Protein 1JRM (pdb70)

Sequence (104 aa):
VITMDCLREVGDDLLVNIEVSPASGKFGIPSYNEWRKRIEVKIHSPPQKGKANREIIKEFSETFGRDVEIVSGQKSRQKTIRIQGMGRDLFLKLVSEKFGLEIP

Nearest PDB structures (foldseek):
  1jrm-assembly1_A  TM=1.010E+00  e=4.135E-23  Methanothermobacter thermautotrophicus
  5oaw-assembly1_A  TM=3.969E-01  e=1.232E+00  Aspergillus lentulus
  2dkc-assembly2_B  TM=3.947E-01  e=8.415E+00  Candida albicans
  1wjw-assembly1_A  TM=3.699E-01  e=9.565E+00  Mus musculus
  2g0j-assembly2_C  TM=2.803E-01  e=7.403E+00  Streptococcus mutans

Organism: Methanothermobacter thermautotrophicus (strain ATCC 29096 / DSM 1053 / JCM 10044 / NBRC 100330 / Delta H) (NCBI:txid187420)

CATH classification: 3.30.1200.10

Radius of gyration: 11.84 Å; Cα contacts (8 Å, |Δi|>4): 263; chains: 1; bounding box: 25×31×27 Å

Solvent-accessible surface area: 5869 Å² total; per-residue (Å²): 171,9,55,80,86,14,2,122,119,60,66,122,22,0,20,0,26,0,23,16,0,0,1,18,52,163,2,4,0,24,16,26,62,143,238,146,90,47,5,104,20,83,28,94,82,71,1,121,170,36,70,0,35,187,14,0,76,103,30,0,29,123,29,73,59,14,56,3,71,32,56,72,25,89,202,84,126,40,1,8,0,61,0,79,46,2,9,100,96,64,0,18,126,18,0,41,141,93,62,48,66,101,14,121

Structure (mmCIF, N/CA/C/O backbone):
data_1JRM
#
_entry.id   1JRM
#
_cell.length_a   ?
_cell.length_b   ?
_cell.length_c   ?
_cell.angle_alpha   ?
_cell.angle_beta   ?
_cell.angle_gamma   ?
#
loop_
_atom_site.group_PDB
_atom_site.id
_atom_site.type_symbol
_atom_site.label_atom_id
_atom_site.label_alt_id
_atom_site.label_comp_id
_atom_site.label_asym_id
_atom_site.label_entity_id
_atom_site.label_seq_id
_atom_site.pdbx_PDB_ins_code
_atom_site.Cartn_x
_atom_site.Cartn_y
_atom_site.Cartn_z
_atom_site.occupancy
_atom_site.B_iso_or_equiv
_at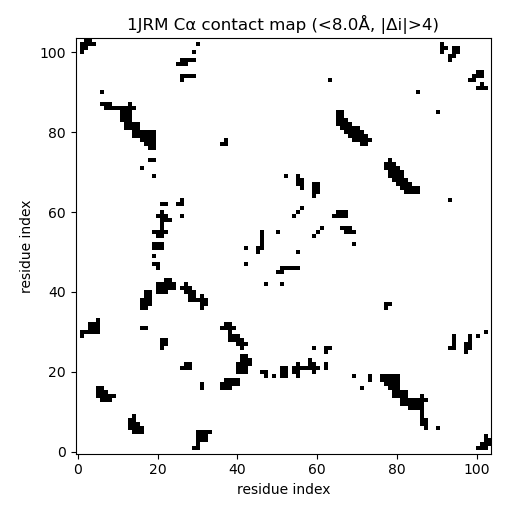om_site.auth_seq_id
_atom_site.auth_comp_id
_atom_site.auth_asym_id
_atom_site.auth_atom_id
_atom_site.pdbx_PDB_model_num
ATOM 1 N N . VAL A 1 1 ? 1.325 0.000 0.000 1.00 0.00 1 VAL A N 1
ATOM 2 C CA . VAL A 1 1 ? 2.073 0.000 -1.245 1.00 0.00 1 VAL A CA 1
ATOM 3 C C . VAL A 1 1 ? 1.198 0.574 -2.361 1.00 0.00 1 VAL A C 1
ATOM 4 O O . VAL A 1 1 ? 0.154 1.167 -2.093 1.00 0.00 1 VAL A O 1
ATOM 17 N N . ILE A 1 2 ? 1.655 0.377 -3.589 1.00 0.00 2 ILE A N 1
ATOM 18 C CA . ILE A 1 2 ? 0.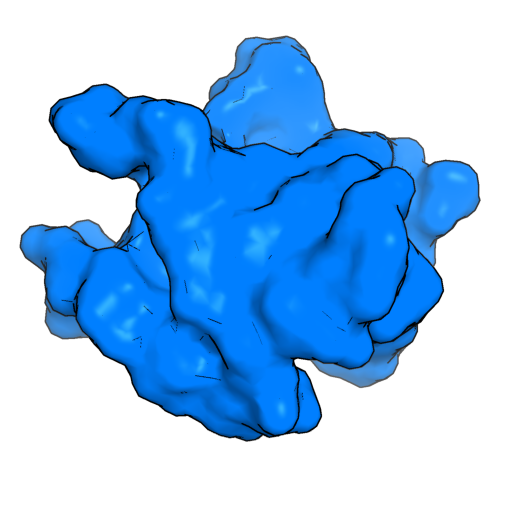927 0.868 -4.747 1.00 0.00 2 ILE A CA 1
ATOM 19 C C . ILE A 1 2 ? 0.208 -0.300 -5.425 1.00 0.00 2 ILE A C 1
ATOM 20 O O . ILE A 1 2 ? 0.851 -1.216 -5.936 1.00 0.00 2 ILE A O 1
ATOM 36 N N . THR A 1 3 ? -1.114 -0.230 -5.407 1.00 0.00 3 THR A N 1
ATOM 37 C CA . THR A 1 3 ? -1.927 -1.271 -6.014 1.00 0.00 3 THR A CA 1
ATOM 38 C C . THR A 1 3 ? -3.385 -0.818 -6.115 1.00 0.00 3 THR A C 1
ATOM 39 O O . THR A 1 3 ? -4.295 -1.645 -6.146 1.00 0.00 3 THR A O 1
ATOM 50 N N . MET A 1 4 ? -3.561 0.495 -6.164 1.00 0.00 4 MET A N 1
ATOM 51 C CA . MET A 1 4 ? -4.893 1.068 -6.261 1.00 0.00 4 MET A CA 1
ATOM 52 C C . MET A 1 4 ? -5.064 1.839 -7.571 1.00 0.00 4 MET A C 1
ATOM 53 O O . MET A 1 4 ? -4.081 2.192 -8.221 1.00 0.00 4 MET A O 1
ATOM 67 N N . ASP A 1 5 ? -6.319 2.078 -7.921 1.00 0.00 5 ASP A N 1
ATOM 68 C CA . ASP A 1 5 ? -6.631 2.801 -9.142 1.00 0.00 5 ASP A CA 1
ATOM 69 C C . ASP A 1 5 ? -6.886 4.273 -8.807 1.00 0.00 5 ASP A C 1
ATOM 70 O O . ASP A 1 5 ? -6.901 4.653 -7.638 1.00 0.00 5 ASP A O 1
ATOM 79 N N . CYS A 1 6 ? -7.078 5.060 -9.855 1.00 0.00 6 CYS A N 1
ATOM 80 C CA . CYS A 1 6 ? -7.331 6.481 -9.687 1.00 0.00 6 CYS A CA 1
ATOM 81 C C . CYS A 1 6 ? -7.270 7.146 -11.064 1.00 0.00 6 CYS A C 1
ATOM 82 O O . CYS A 1 6 ? -7.917 8.166 -11.294 1.00 0.00 6 CYS A O 1
ATOM 90 N N . LEU A 1 7 ? -6.487 6.539 -11.945 1.00 0.00 7 LEU A N 1
ATOM 91 C CA . LEU A 1 7 ? -6.334 7.060 -13.293 1.00 0.00 7 LEU A CA 1
ATOM 92 C C . LEU A 1 7 ? -7.476 6.540 -14.168 1.00 0.00 7 LEU A C 1
ATOM 93 O O . LEU A 1 7 ? -7.764 5.344 -14.174 1.00 0.00 7 LEU A O 1
ATOM 109 N N . ARG A 1 8 ? -8.096 7.465 -14.887 1.00 0.00 8 ARG A N 1
ATOM 110 C CA . ARG A 1 8 ? -9.200 7.115 -15.764 1.00 0.00 8 ARG A CA 1
ATOM 111 C C . ARG A 1 8 ? -8.779 7.255 -17.229 1.00 0.00 8 ARG A C 1
ATOM 112 O O . ARG A 1 8 ? -8.343 8.323 -17.653 1.00 0.00 8 ARG A O 1
ATOM 133 N N . GLU A 1 9 ? -8.925 6.160 -17.960 1.00 0.00 9 GLU A N 1
ATOM 134 C CA . GLU A 1 9 ? -8.566 6.147 -19.368 1.00 0.00 9 GLU A CA 1
ATOM 135 C C . GLU A 1 9 ? -9.702 6.729 -20.211 1.00 0.00 9 GLU A C 1
ATOM 136 O O . GLU A 1 9 ? -10.728 6.081 -20.410 1.00 0.00 9 GLU A O 1
ATOM 148 N N . VAL A 1 10 ? -9.480 7.947 -20.684 1.00 0.00 10 VAL A N 1
ATOM 149 C CA . VAL A 1 10 ? -10.472 8.625 -21.501 1.00 0.00 10 VAL A CA 1
ATOM 150 C C . VAL A 1 10 ? -9.814 9.115 -22.793 1.00 0.00 10 VAL A C 1
ATOM 151 O O . VAL A 1 10 ? -9.077 10.100 -22.783 1.00 0.00 10 VAL A O 1
ATOM 164 N N . GLY A 1 11 ? -10.105 8.406 -23.873 1.00 0.00 11 GLY A N 1
ATOM 165 C CA . GLY A 1 11 ? -9.550 8.757 -25.170 1.00 0.00 11 GLY A CA 1
ATOM 166 C C . GLY A 1 11 ? -8.024 8.847 -25.108 1.00 0.00 11 GLY A C 1
ATOM 167 O O . GLY A 1 11 ? -7.388 8.135 -24.332 1.00 0.00 11 GLY A O 1
ATOM 171 N N . ASP A 1 12 ? -7.481 9.727 -25.936 1.00 0.00 12 ASP A N 1
ATOM 172 C CA . ASP A 1 12 ? -6.042 9.919 -25.984 1.00 0.00 12 ASP A CA 1
ATOM 173 C C . ASP A 1 12 ? -5.588 10.662 -24.727 1.00 0.00 12 ASP A C 1
ATOM 174 O O . ASP A 1 12 ? -4.435 11.081 -24.631 1.00 0.00 12 ASP A O 1
ATOM 183 N N . ASP A 1 13 ? -6.518 10.804 -23.794 1.00 0.00 13 ASP A N 1
ATOM 184 C CA . ASP A 1 13 ? -6.227 11.490 -22.546 1.00 0.00 13 ASP A CA 1
ATOM 185 C C . ASP A 1 13 ? -6.501 10.545 -21.374 1.00 0.00 13 ASP A C 1
ATOM 186 O O . ASP A 1 13 ? -7.162 9.521 -21.539 1.00 0.00 13 ASP A O 1
ATOM 195 N N . LEU A 1 14 ? -5.980 10.923 -20.216 1.00 0.00 14 LEU A N 1
ATOM 196 C CA . LEU A 1 14 ? -6.160 10.122 -19.017 1.00 0.00 14 LEU A CA 1
ATOM 197 C C . LEU A 1 14 ? -6.438 11.046 -17.830 1.00 0.00 14 LEU A C 1
ATOM 198 O O . LEU A 1 14 ? -5.824 12.105 -17.705 1.00 0.00 14 LEU A O 1
ATOM 214 N N . LEU A 1 15 ? -7.364 10.611 -16.987 1.00 0.00 15 LEU A N 1
ATOM 215 C CA . LEU A 1 15 ? -7.731 11.385 -15.814 1.00 0.00 15 LEU A CA 1
ATOM 216 C C . LEU A 1 15 ? -7.259 10.653 -14.557 1.00 0.00 15 LEU A C 1
ATOM 217 O O . LEU A 1 15 ? -7.447 9.444 -14.431 1.00 0.00 15 LEU A O 1
ATOM 233 N N . VAL A 1 16 ? -6.654 11.416 -13.658 1.00 0.00 16 VAL A N 1
ATOM 234 C CA . VAL A 1 16 ? -6.153 10.854 -12.415 1.00 0.00 16 VAL A CA 1
ATOM 235 C C . VAL A 1 16 ? -6.600 11.735 -11.246 1.00 0.00 16 VAL A C 1
ATOM 236 O O . VAL A 1 16 ? -6.667 12.956 -11.374 1.00 0.00 16 VAL A O 1
ATOM 249 N N . ASN A 1 17 ? -6.895 11.080 -10.132 1.00 0.00 17 ASN A N 1
ATOM 250 C CA . ASN A 1 17 ? -7.333 11.788 -8.942 1.00 0.00 17 ASN A CA 1
ATOM 251 C C . ASN A 1 17 ? -6.143 11.980 -8.000 1.00 0.00 17 ASN A C 1
ATOM 252 O O . ASN A 1 17 ? -5.620 11.012 -7.449 1.00 0.00 17 ASN A O 1
ATOM 263 N N . ILE A 1 18 ? -5.749 13.235 -7.844 1.00 0.00 18 ILE A N 1
ATOM 264 C CA . ILE A 1 18 ? -4.630 13.567 -6.979 1.00 0.00 18 ILE A CA 1
ATOM 265 C C . ILE A 1 18 ? -4.714 15.043 -6.587 1.00 0.00 18 ILE A C 1
ATOM 266 O O . ILE A 1 18 ? -5.682 15.724 -6.921 1.00 0.00 18 ILE A O 1
ATOM 282 N N . GLU A 1 19 ? -3.686 15.495 -5.883 1.00 0.00 19 GLU A N 1
ATOM 283 C CA . GLU A 1 19 ? -3.631 16.878 -5.442 1.00 0.00 19 GLU A CA 1
ATOM 284 C C . GLU A 1 19 ? -2.957 17.748 -6.504 1.00 0.00 19 GLU A C 1
ATOM 285 O O . GLU A 1 19 ? -2.282 17.235 -7.395 1.00 0.00 19 GLU A O 1
ATOM 297 N N . VAL A 1 20 ? -3.163 19.051 -6.375 1.00 0.00 20 VAL A N 1
ATOM 298 C CA . VAL A 1 20 ? -2.584 19.997 -7.314 1.00 0.00 20 VAL A CA 1
ATOM 299 C C . VAL A 1 20 ? -1.062 20.000 -7.154 1.00 0.00 20 VAL A C 1
ATOM 300 O O . VAL A 1 20 ? -0.519 20.772 -6.366 1.00 0.00 20 VAL A O 1
ATOM 313 N N . SER A 1 21 ? -0.418 19.127 -7.914 1.00 0.00 21 SER A N 1
ATOM 314 C CA . SER A 1 21 ? 1.030 19.019 -7.867 1.00 0.00 21 SER A CA 1
ATOM 315 C C . SER A 1 21 ? 1.512 17.985 -8.887 1.00 0.00 21 SER A C 1
ATOM 316 O O . SER A 1 21 ? 0.970 16.883 -8.961 1.00 0.00 21 SER A O 1
ATOM 324 N N . PRO A 1 22 ? 2.551 18.386 -9.666 1.00 0.00 22 PRO A N 1
ATOM 325 C CA . PRO A 1 22 ? 3.112 17.507 -10.678 1.00 0.00 22 PRO A CA 1
ATOM 326 C C . PRO A 1 22 ? 3.969 16.412 -10.039 1.00 0.00 22 PRO A C 1
ATOM 327 O O . PRO A 1 22 ? 3.455 15.365 -9.648 1.00 0.00 22 PRO A O 1
ATOM 338 N N . ALA A 1 23 ? 5.261 16.692 -9.952 1.00 0.00 23 ALA A N 1
ATOM 339 C CA . ALA A 1 23 ? 6.194 15.745 -9.367 1.00 0.00 23 ALA A CA 1
ATOM 340 C C . ALA A 1 23 ? 7.617 16.294 -9.491 1.00 0.00 23 ALA A C 1
ATOM 341 O O . ALA A 1 23 ? 8.097 16.538 -10.597 1.00 0.00 23 ALA A O 1
ATOM 348 N N . SER A 1 24 ? 8.251 16.472 -8.342 1.00 0.00 24 SER A N 1
ATOM 349 C CA . SER A 1 24 ? 9.609 16.988 -8.308 1.00 0.00 24 SER A CA 1
ATOM 350 C C . SER A 1 24 ? 10.593 15.900 -8.746 1.00 0.00 24 SER A C 1
ATOM 351 O O . SER A 1 24 ? 10.183 14.841 -9.218 1.00 0.00 24 SER A O 1
ATOM 359 N N . GLY A 1 25 ? 11.872 16.200 -8.575 1.00 0.00 25 GLY A N 1
ATOM 360 C CA . GLY A 1 25 ? 12.917 15.262 -8.946 1.00 0.00 25 GLY A CA 1
ATOM 361 C C . GLY A 1 25 ? 12.374 13.832 -9.007 1.00 0.00 25 GLY A C 1
ATOM 362 O O . GLY A 1 25 ? 11.998 13.264 -7.983 1.00 0.00 25 GLY A O 1
ATOM 366 N N . LYS A 1 26 ? 12.351 13.293 -10.217 1.00 0.00 26 LYS A N 1
ATOM 367 C CA . LYS A 1 26 ? 11.860 11.941 -10.424 1.00 0.00 26 LYS A CA 1
ATOM 368 C C . LYS A 1 26 ? 10.347 11.912 -10.200 1.00 0.00 26 LYS A C 1
ATOM 369 O O . LYS A 1 26 ? 9.883 11.980 -9.063 1.00 0.00 26 LYS A O 1
ATOM 388 N N . PHE A 1 27 ? 9.620 11.811 -11.303 1.00 0.00 27 PHE A N 1
ATOM 389 C CA . PHE A 1 27 ? 8.169 11.772 -11.241 1.00 0.00 27 PHE A CA 1
ATOM 390 C C . PHE A 1 27 ? 7.693 10.947 -10.044 1.00 0.00 27 PHE A C 1
ATOM 391 O O . PHE A 1 27 ? 7.753 9.719 -10.068 1.00 0.00 27 PHE A O 1
ATOM 408 N N . GLY A 1 28 ? 7.230 11.656 -9.024 1.00 0.00 28 GLY A N 1
ATOM 409 C CA . GLY A 1 28 ? 6.744 11.005 -7.820 1.00 0.00 28 GLY A CA 1
ATOM 410 C C . GLY A 1 28 ? 5.230 11.178 -7.676 1.00 0.00 28 GLY A C 1
ATOM 411 O O . GLY A 1 28 ? 4.765 12.176 -7.128 1.00 0.00 28 GLY A O 1
ATOM 415 N N . ILE A 1 29 ? 4.504 10.189 -8.177 1.00 0.00 29 ILE A N 1
ATOM 416 C CA . ILE A 1 29 ? 3.053 10.219 -8.112 1.00 0.00 29 ILE A CA 1
ATOM 417 C C . ILE A 1 29 ? 2.524 8.791 -7.967 1.00 0.00 29 ILE A C 1
ATOM 418 O O . ILE A 1 29 ? 2.371 8.078 -8.958 1.00 0.00 29 ILE A O 1
ATOM 434 N N . PRO A 1 30 ? 2.252 8.405 -6.691 1.00 0.00 30 PRO A N 1
ATOM 435 C CA . PRO A 1 30 ? 1.743 7.075 -6.404 1.00 0.00 30 PRO A CA 1
ATOM 436 C C . PRO A 1 30 ? 0.267 6.957 -6.791 1.00 0.00 30 PRO A C 1
ATOM 437 O O . PRO A 1 30 ? -0.299 7.876 -7.380 1.00 0.00 30 PRO A O 1
ATOM 448 N N . SER A 1 31 ? -0.313 5.817 -6.445 1.00 0.00 31 SER A N 1
ATOM 449 C CA . SER A 1 31 ? -1.712 5.567 -6.749 1.00 0.00 31 SER A CA 1
ATOM 450 C C . SER A 1 31 ? -2.604 6.285 -5.735 1.00 0.00 31 SER A C 1
ATOM 451 O O . SER A 1 31 ? -2.186 6.543 -4.607 1.00 0.00 31 SER A O 1
ATOM 459 N N . TYR A 1 32 ? -3.818 6.588 -6.172 1.00 0.00 32 TYR A N 1
ATOM 460 C CA . TYR A 1 32 ? -4.773 7.271 -5.317 1.00 0.00 32 TYR A CA 1
ATOM 461 C C . TYR A 1 32 ? -5.902 6.330 -4.894 1.00 0.00 32 TYR A C 1
ATOM 462 O O . TYR A 1 32 ? -6.167 5.333 -5.564 1.00 0.00 32 TYR A O 1
ATOM 480 N N . ASN A 1 33 ? -6.537 6.679 -3.785 1.00 0.00 33 ASN A N 1
ATOM 481 C CA . ASN A 1 33 ? -7.632 5.878 -3.266 1.00 0.00 33 ASN A CA 1
ATOM 482 C C . ASN A 1 33 ? -8.846 6.777 -3.023 1.00 0.00 33 ASN A C 1
ATOM 483 O O . ASN A 1 33 ? -8.697 7.961 -2.727 1.00 0.00 33 ASN A O 1
ATOM 494 N N . GLU A 1 34 ? -10.021 6.179 -3.157 1.00 0.00 34 GLU A N 1
ATOM 495 C CA . GLU A 1 34 ? -11.260 6.911 -2.956 1.00 0.00 34 GLU A CA 1
ATOM 496 C C . GLU A 1 34 ? -11.426 7.279 -1.480 1.00 0.00 34 GLU A C 1
ATOM 497 O O . GLU A 1 34 ? -11.888 8.372 -1.157 1.00 0.00 34 GLU A O 1
ATOM 509 N N . TRP A 1 35 ? -11.040 6.345 -0.624 1.00 0.00 35 TRP A N 1
ATOM 510 C CA . TRP A 1 35 ? -11.140 6.557 0.810 1.00 0.00 35 TRP A CA 1
ATOM 511 C C . TRP A 1 35 ? -10.497 7.907 1.135 1.00 0.00 35 TRP A C 1
ATOM 512 O O . TRP A 1 35 ? -11.108 8.749 1.790 1.00 0.00 35 TRP A O 1
ATOM 533 N N . ARG A 1 36 ? -9.270 8.071 0.660 1.00 0.00 36 ARG A N 1
ATOM 534 C CA . ARG A 1 36 ? -8.537 9.304 0.891 1.00 0.00 36 ARG A CA 1
ATOM 535 C C . ARG A 1 36 ? -8.910 10.349 -0.163 1.00 0.00 36 ARG A C 1
ATOM 536 O O . ARG A 1 36 ? -8.755 11.548 0.065 1.00 0.00 36 ARG A O 1
ATOM 557 N N . LYS A 1 37 ? -9.394 9.856 -1.293 1.00 0.00 37 LYS A N 1
ATOM 558 C CA . LYS A 1 37 ? -9.790 10.732 -2.383 1.00 0.00 37 LYS A CA 1
ATOM 559 C C . LYS A 1 37 ? -8.720 11.806 -2.582 1.00 0.00 37 LYS A C 1
ATOM 560 O O . LYS A 1 37 ? -9.005 12.881 -3.108 1.00 0.00 37 LYS A O 1
ATOM 579 N N . ARG A 1 38 ? -7.510 11.479 -2.151 1.00 0.00 38 ARG A N 1
ATOM 580 C CA . ARG A 1 38 ? -6.396 12.403 -2.276 1.00 0.00 38 ARG A CA 1
ATOM 581 C C . ARG A 1 38 ? -5.071 11.638 -2.288 1.00 0.00 38 ARG A C 1
ATOM 582 O O . ARG A 1 38 ? -4.798 10.848 -1.385 1.00 0.00 38 ARG A O 1
ATOM 603 N N . ILE A 1 39 ? -4.283 11.899 -3.320 1.00 0.00 39 ILE A N 1
ATOM 604 C CA . ILE A 1 39 ? -2.993 11.245 -3.462 1.00 0.00 39 ILE A CA 1
ATOM 605 C C . ILE A 1 39 ? -1.883 12.228 -3.085 1.00 0.00 39 ILE A C 1
ATOM 606 O O . ILE A 1 39 ? -2.071 13.441 -3.163 1.00 0.00 39 ILE A O 1
ATOM 622 N N . GLU A 1 40 ? -0.751 11.669 -2.685 1.00 0.00 40 GLU A N 1
ATOM 623 C CA . GLU A 1 40 ? 0.389 12.481 -2.296 1.00 0.00 40 GLU A CA 1
ATOM 624 C C . GLU A 1 40 ? 1.441 12.485 -3.406 1.00 0.00 40 GLU A C 1
ATOM 625 O O . GLU A 1 40 ? 2.056 11.457 -3.687 1.00 0.00 40 GLU A O 1
ATOM 637 N N . VAL A 1 41 ? 1.617 13.652 -4.008 1.00 0.00 41 VAL A N 1
ATOM 638 C CA . VAL A 1 41 ? 2.585 13.803 -5.081 1.00 0.00 41 VAL A CA 1
ATOM 639 C C . VAL A 1 41 ? 3.829 14.513 -4.544 1.00 0.00 41 VAL A C 1
ATOM 640 O O . VAL A 1 41 ? 3.784 15.134 -3.483 1.00 0.00 41 VAL A O 1
ATOM 653 N N . LYS A 1 42 ? 4.910 14.398 -5.301 1.00 0.00 42 LYS A N 1
ATOM 654 C CA . LYS A 1 42 ? 6.164 15.021 -4.915 1.00 0.00 42 LYS A CA 1
ATOM 655 C C . LYS A 1 42 ? 6.441 16.213 -5.833 1.00 0.00 42 LYS A C 1
ATOM 656 O O . LYS A 1 42 ? 6.296 16.110 -7.050 1.00 0.00 42 LYS A O 1
ATOM 675 N N . ILE A 1 43 ? 6.835 17.317 -5.215 1.00 0.00 43 ILE A N 1
ATOM 676 C CA . ILE A 1 43 ? 7.133 18.527 -5.962 1.00 0.00 43 ILE A CA 1
ATOM 677 C C . ILE A 1 43 ? 7.985 19.458 -5.097 1.00 0.00 43 ILE A C 1
ATOM 678 O O . ILE A 1 43 ? 8.387 19.091 -3.993 1.00 0.00 43 ILE A O 1
ATOM 694 N N . HIS A 1 44 ? 8.235 20.645 -5.630 1.00 0.00 44 HIS A N 1
ATOM 695 C CA . HIS A 1 44 ? 9.032 21.631 -4.920 1.00 0.00 44 HIS A CA 1
ATOM 696 C C . HIS A 1 44 ? 8.223 22.201 -3.753 1.00 0.00 44 HIS A C 1
ATOM 697 O O . HIS A 1 44 ? 7.171 21.668 -3.404 1.00 0.00 44 H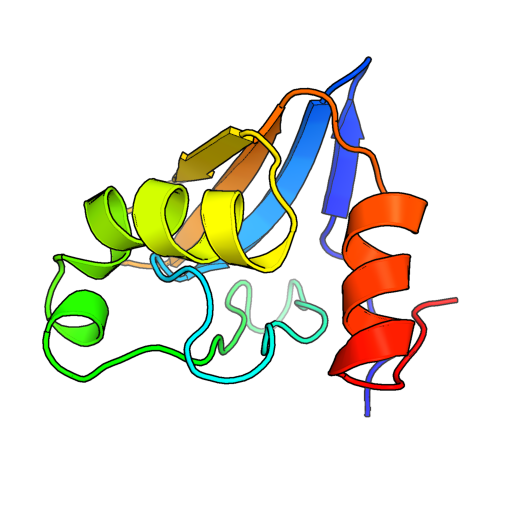IS A O 1
ATOM 711 N N . SER A 1 45 ? 8.745 23.277 -3.183 1.00 0.00 45 SER A N 1
ATOM 712 C CA . SER A 1 45 ? 8.084 23.925 -2.063 1.00 0.00 45 SER A CA 1
ATOM 713 C C . SER A 1 45 ? 7.173 25.045 -2.569 1.00 0.00 45 SER A C 1
ATOM 714 O O . SER A 1 45 ? 6.194 25.397 -1.9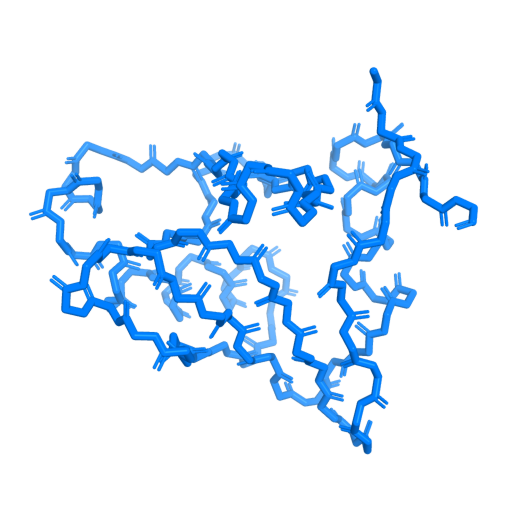14 1.00 0.00 45 SER A O 1
ATOM 722 N N . PRO A 1 46 ? 7.537 25.587 -3.762 1.00 0.00 46 PRO A N 1
ATOM 723 C CA . PRO A 1 46 ? 6.764 26.660 -4.364 1.00 0.00 46 PRO A CA 1
ATOM 724 C C . PRO A 1 46 ? 5.462 26.126 -4.964 1.00 0.00 46 PRO A C 1
ATOM 725 O O . PRO A 1 46 ? 4.463 26.842 -5.025 1.00 0.00 46 PRO A O 1
ATOM 736 N N . PRO A 1 47 ? 5.516 24.841 -5.405 1.00 0.00 47 PRO A N 1
ATOM 737 C CA . PRO A 1 47 ? 4.353 24.203 -5.999 1.00 0.00 47 PRO A CA 1
ATOM 738 C C . PRO A 1 47 ? 3.326 23.829 -4.928 1.00 0.00 47 PRO A C 1
ATOM 739 O O . PRO A 1 47 ? 2.128 24.039 -5.112 1.00 0.00 47 PRO A O 1
ATOM 750 N N . GLN A 1 48 ? 3.833 23.282 -3.833 1.00 0.00 48 GLN A N 1
ATOM 751 C CA . GLN A 1 48 ? 2.975 22.877 -2.733 1.00 0.00 48 GLN A CA 1
ATOM 752 C C . GLN A 1 48 ? 2.375 24.106 -2.047 1.00 0.00 48 GLN A C 1
ATOM 753 O O . GLN A 1 48 ? 1.697 23.984 -1.028 1.00 0.00 48 GLN A O 1
ATOM 767 N N . LYS A 1 49 ? 2.646 25.263 -2.634 1.00 0.00 49 LYS A N 1
ATOM 768 C CA . LYS A 1 49 ? 2.142 26.513 -2.092 1.00 0.00 49 LYS A CA 1
ATOM 769 C C . LYS A 1 49 ? 0.999 27.021 -2.973 1.00 0.00 49 LYS A C 1
ATOM 770 O O . LYS A 1 49 ? 0.401 28.056 -2.684 1.00 0.00 49 LYS A O 1
ATOM 789 N N . GLY A 1 50 ? 0.730 26.269 -4.030 1.00 0.00 50 GLY A N 1
ATOM 790 C CA . GLY A 1 50 ? -0.331 26.631 -4.955 1.00 0.00 50 GLY A CA 1
ATOM 791 C C . GLY A 1 50 ? 0.160 26.572 -6.403 1.00 0.00 50 GLY A C 1
ATOM 792 O O . GLY A 1 50 ? -0.582 26.172 -7.298 1.00 0.00 50 GLY A O 1
ATOM 796 N N . LYS A 1 51 ? 1.408 26.976 -6.587 1.00 0.00 51 LYS A N 1
ATOM 797 C CA . LYS A 1 51 ? 2.007 26.975 -7.911 1.00 0.00 51 LYS A CA 1
ATOM 798 C C . LYS A 1 51 ? 1.932 25.564 -8.498 1.00 0.00 51 LYS A C 1
ATOM 799 O O . LYS A 1 51 ? 1.954 25.393 -9.716 1.00 0.00 51 LYS A O 1
ATOM 818 N N . ALA A 1 52 ? 1.846 24.590 -7.605 1.00 0.00 52 ALA A N 1
ATOM 819 C CA . ALA A 1 52 ? 1.768 23.199 -8.019 1.00 0.00 52 ALA A CA 1
ATOM 820 C C . ALA A 1 52 ? 0.766 23.069 -9.168 1.00 0.00 52 ALA A C 1
ATOM 821 O O . ALA A 1 52 ? 0.857 22.145 -9.975 1.00 0.00 52 ALA A O 1
ATOM 828 N N . ASN A 1 53 ? -0.168 24.008 -9.205 1.00 0.00 53 ASN A N 1
ATOM 829 C CA . ASN A 1 53 ? -1.186 24.011 -10.242 1.00 0.00 53 ASN A CA 1
ATOM 830 C C . ASN A 1 53 ? -0.526 24.260 -11.599 1.00 0.00 53 ASN A C 1
ATOM 831 O O . ASN A 1 53 ? -0.600 23.419 -12.494 1.00 0.00 53 ASN A O 1
ATOM 842 N N . ARG A 1 54 ? 0.107 25.419 -11.710 1.00 0.00 54 ARG A N 1
ATOM 843 C CA . ARG A 1 54 ? 0.780 25.789 -12.943 1.00 0.00 54 ARG A CA 1
ATOM 844 C C . ARG A 1 54 ? 2.063 24.973 -13.113 1.00 0.00 54 ARG A C 1
ATOM 845 O O . ARG A 1 54 ? 2.480 24.692 -14.236 1.00 0.00 54 ARG A O 1
ATOM 866 N N . GLU A 1 55 ? 2.652 24.613 -11.983 1.00 0.00 55 GLU A N 1
ATOM 867 C CA . GLU A 1 55 ? 3.879 23.834 -11.993 1.00 0.00 55 GLU A CA 1
ATOM 868 C C . GLU A 1 55 ? 3.600 22.412 -12.483 1.00 0.00 55 GLU A C 1
ATOM 869 O O . GLU A 1 55 ? 4.470 21.775 -13.075 1.00 0.00 55 GLU A O 1
ATOM 881 N N . ILE A 1 56 ? 2.384 21.957 -12.219 1.00 0.00 56 ILE A N 1
ATOM 882 C CA . ILE A 1 56 ? 1.981 20.622 -12.627 1.00 0.00 56 ILE A CA 1
ATOM 883 C C . ILE A 1 56 ? 2.304 20.426 -14.109 1.00 0.00 56 ILE A C 1
ATOM 884 O O . ILE A 1 56 ? 3.102 19.560 -14.465 1.00 0.00 56 ILE A O 1
ATOM 900 N N . ILE A 1 57 ? 1.668 21.245 -14.934 1.00 0.00 57 ILE A N 1
ATOM 901 C CA . ILE A 1 57 ? 1.878 21.172 -16.370 1.00 0.00 57 ILE A CA 1
ATOM 902 C C . ILE A 1 57 ? 3.359 21.408 -16.677 1.00 0.00 57 ILE A C 1
ATOM 903 O O . ILE A 1 57 ? 3.870 20.931 -17.689 1.00 0.00 57 ILE A O 1
ATOM 919 N N . LYS A 1 58 ? 4.006 22.143 -15.784 1.00 0.00 58 LYS A N 1
ATOM 920 C CA . LYS A 1 58 ? 5.417 22.447 -15.947 1.00 0.00 58 LYS A CA 1
ATOM 921 C C . LYS A 1 58 ? 6.241 21.189 -15.665 1.00 0.00 58 LYS A C 1
ATOM 922 O O . LYS A 1 58 ? 6.984 20.723 -16.527 1.00 0.00 58 LYS A O 1
ATOM 941 N N . GLU A 1 59 ? 6.083 20.676 -14.454 1.00 0.00 59 GLU A N 1
ATOM 942 C CA . GLU A 1 59 ? 6.803 19.481 -14.047 1.00 0.00 59 GLU A CA 1
ATOM 943 C C . GLU A 1 59 ? 6.155 18.237 -14.657 1.00 0.00 59 GLU A C 1
ATOM 944 O O . GLU A 1 59 ? 6.785 17.521 -15.433 1.00 0.00 59 GLU A O 1
ATOM 956 N N . PHE A 1 60 ? 4.902 18.018 -14.283 1.00 0.00 60 PHE A N 1
ATOM 957 C CA . PHE A 1 60 ? 4.162 16.872 -14.784 1.00 0.00 60 PHE A CA 1
ATOM 958 C C . PHE A 1 60 ? 4.421 16.661 -16.277 1.00 0.00 60 PHE A C 1
ATOM 959 O O . PHE A 1 60 ? 4.829 15.578 -16.692 1.00 0.00 60 PHE A O 1
ATOM 976 N N . SER A 1 61 ? 4.174 17.714 -17.042 1.00 0.00 61 SER A N 1
ATOM 977 C CA . SER A 1 61 ? 4.376 17.658 -18.480 1.00 0.00 61 SER A CA 1
ATOM 978 C C . SER A 1 61 ? 5.848 17.378 -18.791 1.00 0.00 61 SER A C 1
ATOM 979 O O . SER A 1 61 ? 6.161 16.683 -19.757 1.00 0.00 61 SER A O 1
ATOM 987 N N . GLU A 1 62 ? 6.713 17.932 -17.954 1.00 0.00 62 GLU A N 1
ATOM 988 C CA . GLU A 1 62 ? 8.144 17.751 -18.128 1.00 0.00 62 GLU A CA 1
ATOM 989 C C . GLU A 1 62 ? 8.569 16.372 -17.620 1.00 0.00 62 GLU A C 1
ATOM 990 O O . GLU A 1 62 ? 9.378 15.695 -18.254 1.00 0.00 62 GLU A O 1
ATOM 1002 N N . THR A 1 63 ? 8.006 15.996 -16.481 1.00 0.00 63 THR A N 1
ATOM 1003 C CA . THR A 1 63 ? 8.317 14.709 -15.881 1.00 0.00 63 THR A CA 1
ATOM 1004 C C . THR A 1 63 ? 8.152 13.588 -16.909 1.00 0.00 63 THR A C 1
ATOM 1005 O O . THR A 1 63 ? 9.055 12.775 -17.096 1.00 0.00 63 THR A O 1
ATOM 1016 N N . PHE A 1 64 ? 6.991 13.580 -17.547 1.00 0.00 64 PHE A N 1
ATOM 1017 C CA . PHE A 1 64 ? 6.695 12.571 -18.551 1.00 0.00 64 PHE A CA 1
ATOM 1018 C C . PHE A 1 64 ? 6.836 13.145 -19.962 1.00 0.00 64 PHE A C 1
ATOM 1019 O O . PHE A 1 64 ? 7.380 12.490 -20.850 1.00 0.00 64 PHE A O 1
ATOM 1036 N N . GLY A 1 65 ? 6.337 14.361 -20.125 1.00 0.00 65 GLY A N 1
ATOM 1037 C CA . GLY A 1 65 ? 6.400 15.030 -21.413 1.00 0.00 65 GLY A CA 1
ATOM 1038 C C . GLY A 1 65 ? 5.019 15.087 -22.070 1.00 0.00 65 GLY A C 1
ATOM 1039 O O . GLY A 1 65 ? 4.911 15.292 -23.278 1.00 0.00 65 GLY A O 1
ATOM 1043 N N . ARG A 1 66 ? 3.999 14.902 -21.245 1.00 0.00 66 ARG A N 1
ATOM 1044 C CA . ARG A 1 66 ? 2.630 14.929 -21.731 1.00 0.00 66 ARG A CA 1
ATOM 1045 C C . ARG A 1 66 ? 1.894 16.149 -21.174 1.00 0.00 66 ARG A C 1
ATOM 1046 O O . ARG A 1 66 ? 2.489 16.978 -20.487 1.00 0.00 66 ARG A O 1
ATOM 1067 N N . ASP A 1 67 ? 0.609 16.222 -21.491 1.00 0.00 67 ASP A N 1
ATOM 1068 C CA . ASP A 1 67 ? -0.214 17.327 -21.031 1.00 0.00 67 ASP A CA 1
ATOM 1069 C C . ASP A 1 67 ? -0.885 16.942 -19.711 1.00 0.00 67 ASP A C 1
ATOM 1070 O O . ASP A 1 67 ? -1.181 15.771 -19.479 1.00 0.00 67 ASP A O 1
ATOM 1079 N N . VAL A 1 68 ? -1.104 17.951 -18.880 1.00 0.00 68 VAL A N 1
ATOM 1080 C CA . VAL A 1 68 ? -1.734 17.734 -17.589 1.00 0.00 68 VAL A CA 1
ATOM 1081 C C . VAL A 1 68 ? -2.626 18.931 -17.253 1.00 0.00 68 VAL A C 1
ATOM 1082 O O . VAL A 1 68 ? -2.367 20.047 -17.702 1.00 0.00 68 VAL A O 1
ATOM 1095 N N . GLU A 1 69 ? -3.657 18.658 -16.467 1.00 0.00 69 GLU A N 1
ATOM 1096 C CA . GLU A 1 69 ? -4.588 19.699 -16.066 1.00 0.00 69 GLU A CA 1
ATOM 1097 C C . GLU A 1 69 ? -5.311 19.297 -14.779 1.00 0.00 69 GLU A C 1
ATOM 1098 O O . GLU A 1 69 ? -5.821 18.183 -14.672 1.00 0.00 69 GLU A O 1
ATOM 1110 N N . ILE A 1 70 ? -5.333 20.226 -13.835 1.00 0.00 70 ILE A N 1
ATOM 1111 C CA . ILE A 1 70 ? -5.985 19.983 -12.560 1.00 0.00 70 ILE A CA 1
ATOM 1112 C C . ILE A 1 70 ? -7.502 20.047 -12.748 1.00 0.00 70 ILE A C 1
ATOM 1113 O O . ILE A 1 70 ? -8.050 21.107 -13.045 1.00 0.00 70 ILE A O 1
ATOM 1129 N N . VAL A 1 71 ? -8.138 18.899 -12.567 1.00 0.00 71 VAL A N 1
ATOM 1130 C CA . VAL A 1 71 ? -9.581 18.811 -12.713 1.00 0.00 71 VAL A CA 1
ATOM 1131 C C . VAL A 1 71 ? -10.228 18.766 -11.327 1.00 0.00 71 VAL A C 1
ATOM 1132 O O . VAL A 1 71 ? -9.762 19.426 -10.399 1.00 0.00 71 VAL A O 1
ATOM 1145 N N . SER A 1 72 ? -11.292 17.982 -11.230 1.00 0.00 72 SER A N 1
ATOM 1146 C CA . SER A 1 72 ? -12.007 17.843 -9.973 1.00 0.00 72 SER A CA 1
ATOM 1147 C C . SER A 1 72 ? -12.322 19.224 -9.394 1.00 0.00 72 SER A C 1
ATOM 1148 O O . SER A 1 72 ? -13.032 20.014 -10.015 1.00 0.00 72 SER A O 1
ATOM 1156 N N . GLY A 1 73 ? -11.778 19.473 -8.212 1.00 0.00 73 GLY A N 1
ATOM 1157 C CA . GLY A 1 73 ? -11.993 20.744 -7.543 1.00 0.00 73 GLY A CA 1
ATOM 1158 C C . GLY A 1 73 ? -10.749 21.168 -6.759 1.00 0.00 73 GLY A C 1
ATOM 1159 O O . GLY A 1 73 ? -10.536 20.717 -5.634 1.00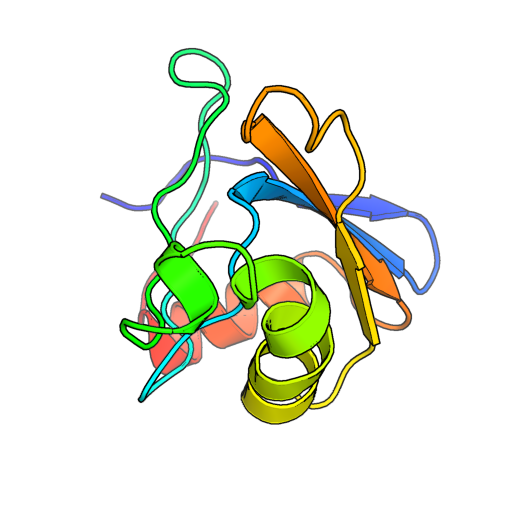 0.00 73 GLY A O 1
ATOM 1163 N N . GLN A 1 74 ? -9.960 22.029 -7.383 1.00 0.00 74 GLN A N 1
ATOM 1164 C CA . GLN A 1 74 ? -8.743 22.519 -6.758 1.00 0.00 74 GLN A CA 1
ATOM 1165 C C . GLN A 1 74 ? -9.082 23.450 -5.593 1.00 0.00 74 GLN A C 1
ATOM 1166 O O . GLN A 1 74 ? -8.258 23.667 -4.706 1.00 0.00 74 GLN A O 1
ATOM 1180 N N . LYS A 1 75 ? -10.297 23.977 -5.633 1.00 0.00 75 LYS A N 1
ATOM 1181 C CA . LYS A 1 75 ? -10.755 24.881 -4.591 1.00 0.00 75 LYS A CA 1
ATOM 1182 C C . LYS A 1 75 ? -10.492 24.250 -3.223 1.00 0.00 75 LYS A C 1
ATOM 1183 O O . LYS A 1 75 ? -10.109 24.941 -2.280 1.00 0.00 75 LYS A O 1
ATOM 1202 N N . SER A 1 76 ? -10.708 22.944 -3.157 1.00 0.00 76 SER A N 1
ATOM 1203 C CA . SER A 1 76 ? -10.498 22.212 -1.919 1.00 0.00 76 SER A CA 1
ATOM 1204 C C . SER A 1 76 ? -9.178 21.442 -1.984 1.00 0.00 76 SER A C 1
ATOM 1205 O O . SER A 1 76 ? -8.985 20.472 -1.252 1.00 0.00 76 SER A O 1
ATOM 1213 N N . ARG A 1 77 ? -8.304 21.902 -2.866 1.00 0.00 77 ARG A N 1
ATOM 1214 C CA . ARG A 1 77 ? -7.007 21.268 -3.036 1.00 0.00 77 ARG A CA 1
ATOM 1215 C C . ARG A 1 77 ? -7.166 19.910 -3.722 1.00 0.00 77 ARG A C 1
ATOM 1216 O O . ARG A 1 77 ? -6.440 19.597 -4.664 1.00 0.00 77 ARG A O 1
ATOM 1237 N N . GLN A 1 78 ? -8.121 19.139 -3.222 1.00 0.00 78 GLN A N 1
ATOM 1238 C CA . GLN A 1 78 ? -8.384 17.821 -3.775 1.00 0.00 78 GLN A CA 1
ATOM 1239 C C . GLN A 1 78 ? -9.102 17.944 -5.120 1.00 0.00 78 GLN A C 1
ATOM 1240 O O . GLN A 1 78 ? -10.256 18.365 -5.176 1.00 0.00 78 GLN A O 1
ATOM 1254 N N . LYS A 1 79 ? -8.389 17.568 -6.172 1.00 0.00 79 LYS A N 1
ATOM 1255 C CA . LYS A 1 79 ? -8.943 17.630 -7.513 1.00 0.00 79 LYS A CA 1
ATOM 1256 C C . LYS A 1 79 ? -8.475 16.411 -8.311 1.00 0.00 79 LYS A C 1
ATOM 1257 O O . LYS A 1 79 ? -7.949 15.457 -7.741 1.00 0.00 79 LYS A O 1
ATOM 1276 N N . THR A 1 80 ? -8.685 16.483 -9.617 1.00 0.00 80 THR A N 1
ATOM 1277 C CA . THR A 1 80 ? -8.292 15.397 -10.499 1.00 0.00 80 THR A CA 1
ATOM 1278 C C . THR A 1 80 ? -7.383 15.919 -11.614 1.00 0.00 80 THR A C 1
ATOM 1279 O O . THR A 1 80 ? -7.746 16.850 -12.331 1.00 0.00 80 THR A O 1
ATOM 1290 N N . ILE A 1 81 ? -6.219 15.295 -11.726 1.00 0.00 81 ILE A N 1
ATOM 1291 C CA . ILE A 1 81 ? -5.256 15.685 -12.741 1.00 0.00 81 ILE A CA 1
ATOM 1292 C C . ILE A 1 81 ? -5.594 14.978 -14.056 1.00 0.00 81 ILE A C 1
ATOM 1293 O O . ILE A 1 81 ? -5.507 13.755 -14.148 1.00 0.00 81 ILE A O 1
ATOM 1309 N N . ARG A 1 82 ? -5.973 15.780 -15.041 1.00 0.00 82 ARG A N 1
ATOM 1310 C CA . ARG A 1 82 ? -6.324 15.247 -16.346 1.00 0.00 82 ARG A CA 1
ATOM 1311 C C . ARG A 1 82 ? -5.134 15.356 -17.302 1.00 0.00 82 ARG A C 1
ATOM 1312 O O . ARG A 1 82 ? -4.689 16.457 -17.622 1.00 0.00 82 ARG A O 1
ATOM 1333 N N . ILE A 1 83 ? -4.653 14.198 -17.731 1.00 0.00 83 ILE A N 1
ATOM 1334 C CA . ILE A 1 83 ? -3.523 14.150 -18.643 1.00 0.00 83 ILE A CA 1
ATOM 1335 C C . ILE A 1 83 ? -4.036 13.971 -20.074 1.00 0.00 83 ILE A C 1
ATOM 1336 O O . ILE A 1 83 ? -4.887 13.121 -20.330 1.00 0.00 83 ILE A O 1
ATOM 1352 N N . GLN A 1 84 ? -3.496 14.786 -20.968 1.00 0.00 84 GLN A N 1
ATOM 1353 C CA . GLN A 1 84 ? -3.889 14.729 -22.366 1.00 0.00 84 GLN A CA 1
ATOM 1354 C C . GLN A 1 84 ? -2.816 14.013 -23.189 1.00 0.00 84 GLN A C 1
ATOM 1355 O O . GLN A 1 84 ? -1.624 14.251 -23.002 1.00 0.00 84 GLN A O 1
ATOM 1369 N N . GLY A 1 85 ? -3.278 13.151 -24.083 1.00 0.00 85 GLY A N 1
ATOM 1370 C CA . GLY A 1 85 ? -2.373 12.400 -24.936 1.00 0.00 85 GLY A CA 1
ATOM 1371 C C . GLY A 1 85 ? -1.791 11.196 -24.191 1.00 0.00 85 GLY A C 1
ATOM 1372 O O . GLY A 1 85 ? -1.048 10.404 -24.769 1.00 0.00 85 GLY A O 1
ATOM 1376 N N . MET A 1 86 ? -2.150 11.097 -22.920 1.00 0.00 86 MET A N 1
ATOM 1377 C CA . MET A 1 86 ? -1.672 10.004 -22.090 1.00 0.00 86 MET A CA 1
ATOM 1378 C C . MET A 1 86 ? -2.814 9.053 -21.726 1.00 0.00 86 MET A C 1
ATOM 1379 O O . MET A 1 86 ? -3.985 9.383 -21.911 1.00 0.00 86 MET A O 1
ATOM 1393 N N . GLY A 1 87 ? -2.434 7.892 -21.214 1.00 0.00 87 GLY A N 1
ATOM 1394 C CA . GLY A 1 87 ? -3.411 6.891 -20.821 1.00 0.00 87 GLY A CA 1
ATOM 1395 C C . GLY A 1 87 ? -3.138 6.383 -19.404 1.00 0.00 87 GLY A C 1
A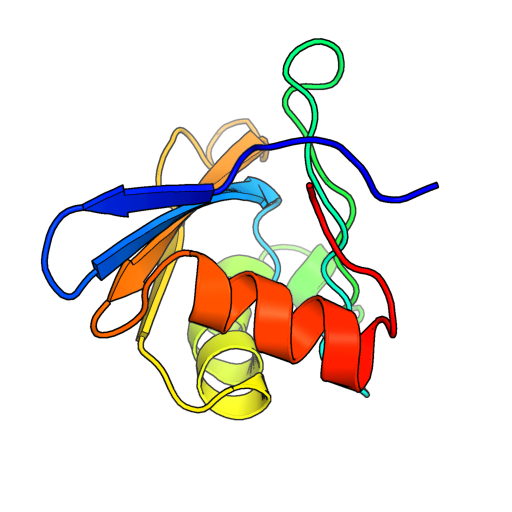TOM 1396 O O . GLY A 1 87 ? -2.534 7.086 -18.595 1.00 0.00 87 GLY A O 1
ATOM 1400 N N . ARG A 1 88 ? -3.596 5.167 -19.147 1.00 0.00 88 ARG A N 1
ATOM 1401 C CA . ARG A 1 88 ? -3.408 4.557 -17.842 1.00 0.00 88 ARG A CA 1
ATOM 1402 C C . ARG A 1 88 ? -2.002 3.964 -17.730 1.00 0.00 88 ARG A C 1
ATOM 1403 O O . ARG A 1 88 ? -1.226 4.356 -16.860 1.00 0.00 88 ARG A O 1
ATOM 1424 N N . ASP A 1 89 ? -1.717 3.028 -18.624 1.00 0.00 89 ASP A N 1
ATOM 1425 C CA . ASP A 1 89 ? -0.418 2.376 -18.636 1.00 0.00 89 ASP A CA 1
ATOM 1426 C C . ASP A 1 89 ? 0.681 3.440 -18.617 1.00 0.00 89 ASP A C 1
ATOM 1427 O O . ASP A 1 89 ? 1.707 3.266 -17.960 1.00 0.00 89 ASP A O 1
ATOM 1436 N N . LEU A 1 90 ? 0.430 4.518 -19.345 1.00 0.00 90 LEU A N 1
ATOM 1437 C CA . LEU A 1 90 ? 1.386 5.610 -19.420 1.00 0.00 90 LEU A CA 1
ATOM 1438 C C . LEU A 1 90 ? 1.714 6.092 -18.005 1.00 0.00 90 LEU A C 1
ATOM 1439 O O . LEU A 1 90 ? 2.843 5.940 -17.540 1.00 0.00 90 LEU A O 1
ATOM 1455 N N . PHE A 1 91 ? 0.708 6.664 -17.361 1.00 0.00 91 PHE A N 1
ATOM 1456 C CA . PHE A 1 91 ? 0.875 7.170 -16.009 1.00 0.00 91 PHE A CA 1
ATOM 1457 C C . PHE A 1 91 ? 1.502 6.110 -15.101 1.00 0.00 91 PHE A C 1
ATOM 1458 O O . PHE A 1 91 ? 2.407 6.410 -14.324 1.00 0.00 91 PHE A O 1
ATOM 1475 N N . LEU A 1 92 ? 0.996 4.892 -15.230 1.00 0.00 92 LEU A N 1
ATOM 1476 C CA . LEU A 1 92 ? 1.495 3.786 -14.430 1.00 0.00 92 LEU A CA 1
ATOM 1477 C C . LEU A 1 92 ? 2.946 3.497 -14.817 1.00 0.00 92 LEU A C 1
ATOM 1478 O O . LEU A 1 92 ? 3.800 3.316 -13.950 1.00 0.00 92 LEU A O 1
ATOM 1494 N N . LYS A 1 93 ? 3.182 3.462 -16.121 1.00 0.00 93 LYS A N 1
ATOM 1495 C CA . LYS A 1 93 ? 4.516 3.198 -16.633 1.00 0.00 93 LYS A CA 1
ATOM 1496 C C . LYS A 1 93 ? 5.523 4.093 -15.908 1.00 0.00 93 LYS A C 1
ATOM 1497 O O . LYS A 1 93 ? 6.506 3.605 -15.352 1.00 0.00 93 LYS A O 1
ATOM 1516 N N . LEU A 1 94 ? 5.243 5.388 -15.937 1.00 0.00 94 LEU A N 1
ATOM 1517 C CA . LEU A 1 94 ? 6.112 6.356 -15.290 1.00 0.00 94 LEU A CA 1
ATOM 1518 C C . LEU A 1 94 ? 6.227 6.017 -13.802 1.00 0.00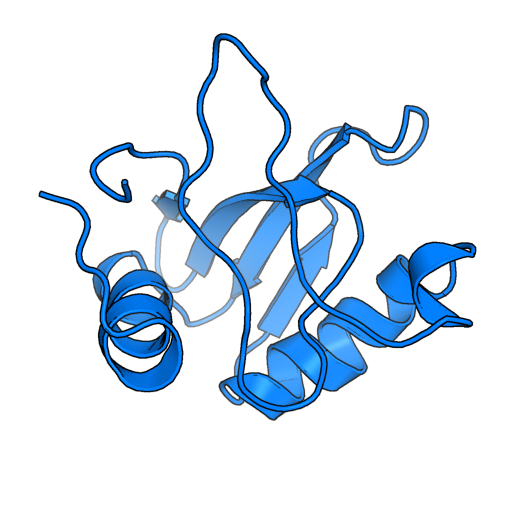 94 LEU A C 1
ATOM 1519 O O . LEU A 1 94 ? 7.317 6.063 -13.234 1.00 0.00 94 LEU A O 1
ATOM 1535 N N . VAL A 1 95 ? 5.087 5.685 -13.214 1.00 0.00 95 VAL A N 1
ATOM 1536 C CA . VAL A 1 95 ? 5.046 5.338 -11.803 1.00 0.00 95 VAL A CA 1
ATOM 1537 C C . VAL A 1 95 ? 5.885 4.081 -11.567 1.00 0.00 95 VAL A C 1
ATOM 1538 O O . VAL A 1 95 ? 6.641 4.007 -10.600 1.00 0.00 95 VAL A O 1
ATOM 1551 N N . SER A 1 96 ? 5.722 3.122 -12.467 1.00 0.00 96 SER A N 1
ATOM 1552 C CA . SER A 1 96 ? 6.455 1.871 -12.369 1.00 0.00 96 SER A CA 1
ATOM 1553 C C . SER A 1 96 ? 7.922 2.094 -12.741 1.00 0.00 96 SER A C 1
ATOM 1554 O O . SER A 1 96 ? 8.807 1.410 -12.228 1.00 0.00 96 SER A O 1
ATOM 1562 N N . GLU A 1 97 ? 8.135 3.052 -13.631 1.00 0.00 97 GLU A N 1
ATOM 1563 C CA . GLU A 1 97 ? 9.480 3.373 -14.078 1.00 0.00 97 GLU A CA 1
ATOM 1564 C C . GLU A 1 97 ? 10.195 4.234 -13.035 1.00 0.00 97 GLU A C 1
ATOM 1565 O O . GLU A 1 97 ? 11.317 3.929 -12.636 1.00 0.00 97 GLU A O 1
ATOM 1577 N N . LYS A 1 98 ? 9.515 5.295 -12.624 1.00 0.00 98 LYS A N 1
ATOM 1578 C CA . LYS A 1 98 ? 10.071 6.203 -11.635 1.00 0.00 98 LYS A CA 1
ATOM 1579 C C . LYS A 1 98 ? 9.754 5.679 -10.233 1.00 0.00 98 LYS A C 1
ATOM 1580 O O . LYS A 1 98 ? 10.661 5.431 -9.440 1.00 0.00 98 LYS A O 1
ATOM 1599 N N . PHE A 1 99 ? 8.465 5.527 -9.970 1.00 0.00 99 PHE A N 1
ATOM 1600 C CA . PHE A 1 99 ? 8.018 5.037 -8.677 1.00 0.00 99 PHE A CA 1
ATOM 1601 C C . PHE A 1 99 ? 8.313 3.543 -8.525 1.00 0.00 99 PHE A C 1
ATOM 1602 O O . PHE A 1 99 ? 8.179 2.988 -7.435 1.00 0.00 99 PHE A O 1
ATOM 1619 N N . GLY A 1 100 ? 8.710 2.935 -9.633 1.00 0.00 100 GLY A N 1
ATOM 1620 C CA . GLY A 1 100 ? 9.026 1.517 -9.636 1.00 0.00 100 GLY A CA 1
ATOM 1621 C C . GLY A 1 100 ? 7.872 0.697 -9.054 1.00 0.00 100 GLY A C 1
ATOM 1622 O O . GLY A 1 100 ? 8.077 -0.420 -8.581 1.00 0.00 100 GLY A O 1
ATOM 1626 N N . LEU A 1 101 ? 6.685 1.283 -9.109 1.00 0.00 101 LEU A N 1
ATOM 1627 C CA . LEU A 1 101 ? 5.499 0.621 -8.594 1.00 0.00 101 LEU A CA 1
ATOM 1628 C C . LEU A 1 101 ? 4.468 0.485 -9.716 1.00 0.00 101 LEU A C 1
ATOM 1629 O O . LEU A 1 101 ? 4.341 1.373 -10.558 1.00 0.00 101 LEU A O 1
ATOM 1645 N N . GLU A 1 102 ? 3.758 -0.633 -9.692 1.00 0.00 102 GLU A N 1
ATOM 1646 C CA . GLU A 1 102 ? 2.742 -0.896 -10.697 1.00 0.00 102 GLU A CA 1
ATOM 1647 C C . GL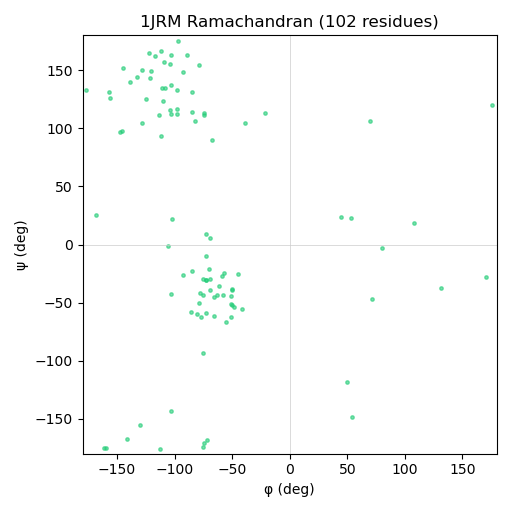U A 1 102 ? 1.376 -1.087 -10.033 1.00 0.00 102 GLU A C 1
ATOM 1648 O O . GLU A 1 102 ? 1.293 -1.557 -8.900 1.00 0.00 102 GLU A O 1
ATOM 1660 N N . ILE A 1 103 ? 0.339 -0.712 -10.769 1.00 0.00 103 ILE A N 1
ATOM 1661 C CA . ILE A 1 103 ? -1.018 -0.836 -10.266 1.00 0.00 103 ILE A CA 1
ATOM 1662 C C . ILE A 1 103 ? -1.770 -1.880 -11.093 1.00 0.00 103 ILE A C 1
ATOM 1663 O O . ILE A 1 103 ? -2.055 -1.659 -12.269 1.00 0.00 103 ILE A O 1
ATOM 1679 N N . PRO A 1 104 ? -2.080 -3.026 -10.428 1.00 0.00 104 PRO A N 1
ATOM 1680 C CA . PRO A 1 104 ? -2.793 -4.105 -11.089 1.00 0.00 104 PRO A CA 1
ATOM 1681 C C . PRO A 1 104 ? -4.275 -3.761 -11.256 1.00 0.00 104 PRO A C 1
ATOM 1682 O O . PRO A 1 104 ? -4.678 -2.618 -11.047 1.00 0.00 104 PRO A O 1
#

Foldseek 3Di:
DAAAAAWAFDPLKIKGWEFLAAADDQFAWGHDDVVVSYTDHHDDPVLVVPCSQVCNQVCNCVNQVWGWHWAQDCVVRTTMIMTHSHGDCSVQVSCCVRVVDHHD

InterPro domains:
  IPR003746 Protein of unknown function DUF167 [MF_00634] (10-97)
  IPR003746 Protein of unknown function DUF167 [PF02594] (14-84)
  IPR003746 Protein of unknown function DUF167 [SM01152] (10-85)
  IPR003746 Protein of unknown function DUF167 [TIGR00251] (15-83)
  IPR036591 YggU-like superfamily [G3DSA:3.30.1200.10] (1-104)
  IPR036591 YggU-like superfamily [SSF69786] (1-99)

Secondary structure (DSSP, 8-state):
------EEEETTEEEEEEES---SSS-------TTTT-------TTIIIIIHHHHHHHHHHHHHSSEEEE-S-GGGSEEEEEEES--HHHHHHHHHHTS-----